Protein AF-A0A2D6L9R8-F1 (afdb_monomer_lite)

Radius of gyration: 16.54 Å; chains: 1; bounding box: 40×18×45 Å

Foldseek 3Di:
DCVVPPVLVVLVCVLVVLVVVLVVLLVVLVVVLPDPVDDPVVNVVSVVVNVVSVVVNVVSVVVSVVVVVD

Secondary structure (DSSP, 8-state):
--HHHHHHHHHHHHHHHHHHHHHHHHHHHHHHHH-TTS-HHHHHHHHHHHHHHHHHHHHHHHHHHHHHH-

Structure (mmCIF, N/CA/C/O backbone):
data_AF-A0A2D6L9R8-F1
#
_entry.id   AF-A0A2D6L9R8-F1
#
loop_
_atom_site.group_PDB
_atom_site.id
_atom_site.type_symbol
_atom_site.label_atom_id
_atom_site.label_alt_id
_atom_site.label_comp_id
_atom_site.label_asym_id
_atom_site.label_entity_id
_atom_site.label_seq_id
_atom_site.pdbx_PDB_ins_code
_atom_site.Cartn_x
_atom_site.Cartn_y
_atom_site.Cartn_z
_atom_site.occupancy
_atom_site.B_iso_or_equiv
_atom_site.auth_seq_id
_atom_site.auth_comp_id
_atom_site.auth_asym_id
_atom_site.auth_atom_id
_atom_site.pdbx_PDB_model_num
ATOM 1 N N . MET A 1 1 ? 21.359 -13.346 -23.945 1.00 45.62 1 MET A N 1
ATOM 2 C CA . MET A 1 1 ? 20.725 -12.100 -23.466 1.00 45.62 1 MET A CA 1
ATOM 3 C C . MET A 1 1 ? 19.506 -12.481 -22.626 1.00 45.62 1 MET A C 1
ATOM 5 O O . MET A 1 1 ? 18.397 -12.507 -23.133 1.00 45.62 1 MET A O 1
ATOM 9 N N . ILE A 1 2 ? 19.740 -12.929 -21.388 1.00 55.06 2 ILE A N 1
ATOM 10 C CA . ILE A 1 2 ? 18.729 -13.527 -20.483 1.00 55.06 2 ILE A CA 1
ATOM 11 C C . ILE A 1 2 ? 18.447 -12.596 -19.277 1.00 55.06 2 ILE A C 1
ATOM 13 O O . ILE A 1 2 ? 17.451 -12.758 -18.579 1.00 55.06 2 ILE A O 1
ATOM 17 N N . GLU A 1 3 ? 19.258 -11.552 -19.079 1.00 54.16 3 GLU A N 1
ATOM 18 C CA . GLU A 1 3 ? 19.208 -10.681 -17.893 1.00 54.16 3 GLU A CA 1
ATOM 19 C C . GLU A 1 3 ? 18.022 -9.706 -17.853 1.00 54.16 3 GLU A C 1
ATOM 21 O O . GLU A 1 3 ? 17.594 -9.313 -16.773 1.00 54.16 3 GLU A O 1
ATOM 26 N N . ILE A 1 4 ? 17.418 -9.374 -19.001 1.00 58.38 4 ILE A N 1
ATOM 27 C CA . ILE A 1 4 ? 16.224 -8.509 -19.050 1.00 58.38 4 ILE A CA 1
ATOM 28 C C . ILE A 1 4 ? 14.991 -9.218 -18.443 1.00 58.38 4 ILE A C 1
ATOM 30 O O . ILE A 1 4 ? 14.047 -8.560 -18.015 1.00 58.38 4 ILE A O 1
ATOM 34 N N . SER A 1 5 ? 14.980 -10.557 -18.357 1.00 61.25 5 SER A N 1
ATOM 35 C CA . SER A 1 5 ? 13.789 -11.311 -17.939 1.00 61.25 5 SER A CA 1
ATOM 36 C C . SER A 1 5 ? 13.719 -11.566 -16.426 1.00 61.25 5 SER A C 1
ATOM 38 O O . SER A 1 5 ? 12.662 -11.384 -15.825 1.00 61.25 5 SER A O 1
ATOM 40 N N . SER A 1 6 ? 14.828 -11.927 -15.771 1.00 66.94 6 SER A N 1
ATOM 41 C CA . SER A 1 6 ? 14.825 -12.308 -14.347 1.00 66.94 6 SER A CA 1
ATOM 42 C C . SER A 1 6 ? 14.523 -11.139 -13.405 1.00 66.94 6 SER A C 1
ATOM 44 O O . SER A 1 6 ? 13.699 -11.281 -12.500 1.00 66.94 6 SER A O 1
ATOM 46 N N . SER A 1 7 ? 15.129 -9.972 -13.636 1.00 74.81 7 SER A N 1
ATOM 47 C CA . SER A 1 7 ? 14.915 -8.779 -12.805 1.00 74.81 7 SER A CA 1
ATOM 48 C C . SER A 1 7 ? 13.485 -8.258 -12.915 1.00 74.81 7 SER A C 1
ATOM 50 O O . SER A 1 7 ? 12.866 -7.935 -11.902 1.00 74.81 7 SER A O 1
ATOM 52 N N . PHE A 1 8 ? 12.922 -8.253 -14.126 1.00 79.06 8 PHE A N 1
ATOM 53 C CA . PHE A 1 8 ? 11.554 -7.797 -14.366 1.00 79.06 8 PHE A CA 1
ATOM 54 C C . PHE A 1 8 ? 10.527 -8.734 -13.720 1.00 79.06 8 PHE A C 1
ATOM 56 O O . PHE A 1 8 ? 9.600 -8.281 -13.047 1.00 79.06 8 PHE A O 1
ATOM 63 N N . ILE A 1 9 ? 10.723 -10.051 -13.852 1.00 80.94 9 ILE A N 1
ATOM 64 C CA . ILE A 1 9 ? 9.874 -11.060 -13.206 1.00 80.94 9 ILE A CA 1
ATOM 65 C C . ILE A 1 9 ? 9.969 -10.940 -11.682 1.00 80.94 9 ILE A C 1
ATOM 67 O O . ILE A 1 9 ? 8.936 -10.930 -11.020 1.00 80.94 9 ILE A O 1
ATOM 71 N N . SER A 1 10 ? 11.175 -10.785 -11.125 1.00 81.81 10 SER A N 1
ATOM 72 C CA . SER A 1 10 ? 11.379 -10.634 -9.679 1.00 81.81 10 SER A CA 1
ATOM 73 C C . SER A 1 10 ? 10.709 -9.372 -9.123 1.00 81.81 10 SER A C 1
ATOM 75 O O . SER A 1 10 ? 10.044 -9.439 -8.090 1.00 81.81 10 SER A O 1
ATOM 77 N N . LEU A 1 11 ? 10.840 -8.231 -9.808 1.00 85.38 11 LEU A N 1
ATOM 78 C CA . LEU A 1 11 ? 10.182 -6.972 -9.435 1.00 85.38 11 LEU A CA 1
ATOM 79 C C . LEU A 1 11 ? 8.659 -7.091 -9.487 1.00 85.38 11 LEU A C 1
ATOM 81 O O . LEU A 1 11 ? 7.968 -6.658 -8.566 1.00 85.38 11 LEU A O 1
ATOM 85 N N . THR A 1 12 ? 8.139 -7.727 -10.536 1.00 84.81 12 THR A N 1
ATOM 86 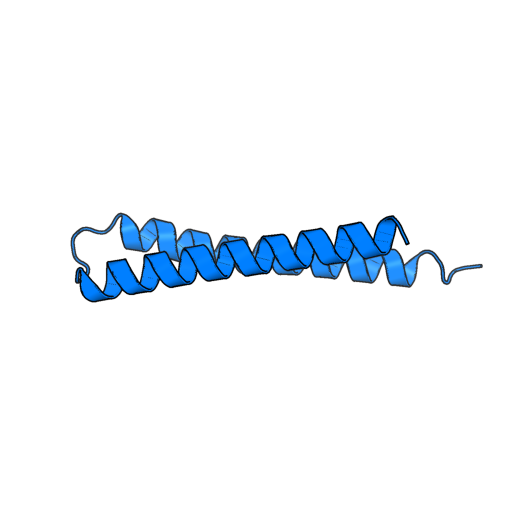C CA . THR A 1 12 ? 6.696 -7.917 -10.717 1.00 84.81 12 THR A CA 1
ATOM 87 C C . THR A 1 12 ? 6.130 -8.858 -9.656 1.00 84.81 12 THR A C 1
ATOM 89 O O . 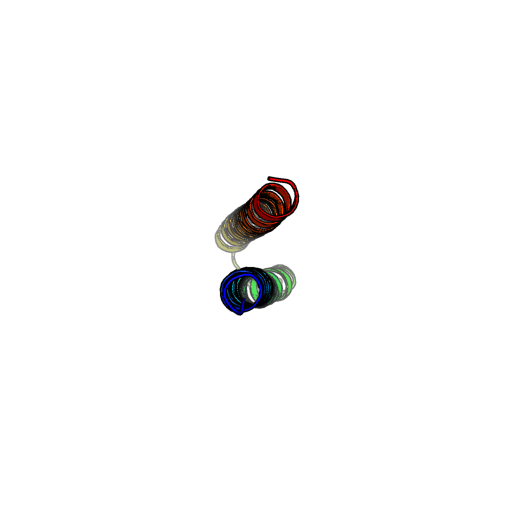THR A 1 12 ? 5.130 -8.529 -9.020 1.00 84.81 12 THR A O 1
ATOM 92 N N . LEU A 1 13 ? 6.788 -9.996 -9.396 1.00 85.00 13 LEU A N 1
ATOM 93 C CA . LEU A 1 13 ? 6.381 -10.920 -8.333 1.00 85.00 13 LEU A CA 1
ATOM 94 C C . LEU A 1 13 ? 6.441 -10.256 -6.954 1.00 85.00 13 LEU A C 1
ATOM 96 O O . LEU A 1 13 ? 5.536 -10.454 -6.147 1.00 85.00 13 LEU A O 1
ATOM 100 N N . GLY A 1 14 ? 7.481 -9.459 -6.689 1.00 85.94 14 GLY A N 1
ATOM 101 C CA . GLY A 1 14 ? 7.631 -8.725 -5.433 1.00 85.94 14 GLY A CA 1
ATOM 102 C C . GLY A 1 14 ? 6.518 -7.696 -5.224 1.00 85.94 14 GLY A C 1
ATOM 103 O O . GLY A 1 14 ? 5.928 -7.629 -4.144 1.00 85.94 14 GLY A O 1
ATOM 104 N N . MET A 1 15 ? 6.172 -6.944 -6.271 1.00 88.69 15 MET A N 1
ATOM 105 C CA . MET A 1 15 ? 5.075 -5.975 -6.248 1.00 88.69 15 MET A CA 1
ATOM 106 C C . MET A 1 15 ? 3.727 -6.667 -6.009 1.00 88.69 15 MET A C 1
ATOM 108 O O . MET A 1 15 ? 3.019 -6.313 -5.065 1.00 88.69 15 MET A O 1
ATOM 112 N N . VAL A 1 16 ? 3.409 -7.714 -6.777 1.00 88.31 16 VAL A N 1
ATOM 113 C CA . VAL A 1 16 ? 2.164 -8.489 -6.624 1.00 88.31 16 VAL A CA 1
ATOM 114 C C . VAL A 1 16 ? 2.073 -9.141 -5.241 1.00 88.31 16 VAL A C 1
ATOM 116 O O . VAL A 1 16 ? 1.034 -9.053 -4.585 1.00 88.31 16 VAL A O 1
ATOM 119 N N . GLY A 1 17 ? 3.161 -9.745 -4.756 1.00 88.38 17 GLY A N 1
ATOM 120 C CA . GLY A 1 17 ? 3.219 -10.344 -3.423 1.00 88.38 17 GLY A CA 1
ATOM 121 C C . GLY A 1 17 ? 2.963 -9.321 -2.315 1.00 88.38 17 GLY A C 1
ATOM 122 O O . GLY A 1 17 ? 2.175 -9.576 -1.404 1.00 88.38 17 GLY A O 1
ATOM 123 N N . THR A 1 18 ? 3.548 -8.129 -2.430 1.00 90.19 18 THR A N 1
ATOM 124 C CA . THR A 1 18 ? 3.338 -7.039 -1.465 1.00 90.19 18 THR A CA 1
ATOM 125 C C . THR A 1 18 ? 1.891 -6.545 -1.478 1.00 90.19 18 THR A C 1
ATOM 127 O O . THR A 1 18 ? 1.299 -6.345 -0.416 1.00 90.19 18 THR A O 1
ATOM 130 N N . VAL A 1 19 ? 1.281 -6.421 -2.661 1.00 89.62 19 VAL A N 1
ATOM 131 C CA . VAL A 1 19 ? -0.138 -6.058 -2.803 1.00 89.62 19 VAL A CA 1
ATOM 132 C C . VAL A 1 19 ? -1.044 -7.110 -2.158 1.00 89.62 19 VAL A C 1
ATOM 134 O O . VAL A 1 19 ? -1.994 -6.747 -1.467 1.00 89.62 19 VAL A O 1
ATOM 137 N N . PHE A 1 20 ? -0.749 -8.405 -2.309 1.00 88.50 20 PHE A N 1
ATOM 138 C CA . PHE A 1 20 ? -1.519 -9.466 -1.652 1.00 88.50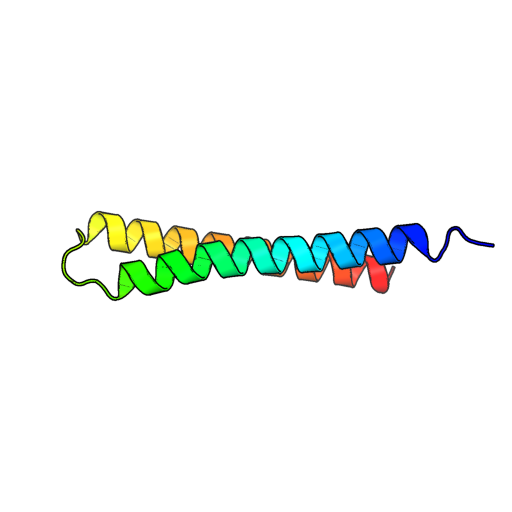 20 PHE A CA 1
ATOM 139 C C . PHE A 1 20 ? -1.384 -9.463 -0.131 1.00 88.50 20 PHE A C 1
ATOM 141 O O . PHE A 1 20 ? -2.395 -9.610 0.558 1.00 88.50 20 PHE A O 1
ATOM 148 N 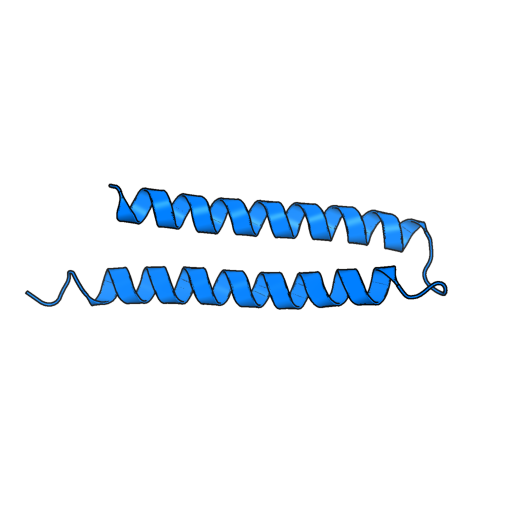N . ILE A 1 21 ? -0.178 -9.256 0.404 1.00 89.06 21 ILE A N 1
ATOM 149 C CA . ILE A 1 21 ? 0.035 -9.142 1.855 1.00 89.06 21 ILE A CA 1
ATOM 150 C C . ILE A 1 21 ? -0.748 -7.948 2.405 1.00 89.06 21 ILE A C 1
ATOM 152 O O . ILE A 1 21 ? -1.470 -8.081 3.395 1.00 89.06 21 ILE A O 1
ATOM 156 N N . ALA A 1 22 ? -0.668 -6.800 1.732 1.00 88.75 22 ALA A N 1
ATOM 157 C CA . ALA A 1 22 ? -1.417 -5.622 2.131 1.00 88.75 22 ALA A CA 1
ATOM 158 C C . ALA A 1 22 ? -2.929 -5.856 2.047 1.00 88.75 22 ALA A C 1
ATOM 160 O O . ALA A 1 22 ? -3.644 -5.562 2.998 1.00 88.75 22 ALA A O 1
ATOM 161 N N . TYR A 1 23 ? -3.430 -6.459 0.966 1.00 87.06 23 TYR A N 1
ATOM 162 C CA . TYR A 1 23 ? -4.847 -6.799 0.845 1.00 87.06 23 TYR A CA 1
ATOM 163 C C . TYR A 1 23 ? -5.316 -7.725 1.975 1.00 87.06 23 TYR A C 1
ATOM 165 O O . TYR A 1 23 ? -6.379 -7.499 2.555 1.00 87.06 23 TYR A O 1
ATOM 173 N N . ALA A 1 24 ? -4.521 -8.738 2.332 1.00 87.06 24 ALA A N 1
ATOM 174 C CA . ALA A 1 24 ? -4.831 -9.635 3.440 1.00 87.06 24 ALA A CA 1
ATOM 175 C C . ALA A 1 24 ? -4.914 -8.883 4.779 1.00 87.06 24 ALA A C 1
ATOM 177 O O . ALA A 1 24 ? -5.886 -9.067 5.515 1.00 87.06 24 ALA A O 1
ATOM 178 N N . ALA A 1 25 ? -3.957 -7.993 5.063 1.00 86.31 25 ALA A N 1
ATOM 179 C CA . ALA A 1 25 ? -3.969 -7.152 6.261 1.00 86.31 25 ALA A CA 1
ATOM 180 C C . ALA A 1 25 ? -5.184 -6.203 6.284 1.00 86.31 25 ALA A C 1
ATOM 182 O O . ALA A 1 25 ? -5.934 -6.155 7.260 1.00 86.31 25 ALA A O 1
ATOM 183 N N . LEU A 1 26 ? -5.463 -5.523 5.168 1.00 84.81 26 LEU A N 1
ATOM 184 C CA . LEU A 1 26 ? -6.604 -4.615 5.040 1.00 84.81 26 LEU A CA 1
ATOM 185 C C . LEU A 1 26 ? -7.959 -5.315 5.154 1.00 84.81 26 LEU A C 1
ATOM 187 O O . LEU A 1 26 ? -8.900 -4.744 5.709 1.00 84.81 26 LEU A O 1
ATOM 191 N N . ARG A 1 27 ? -8.07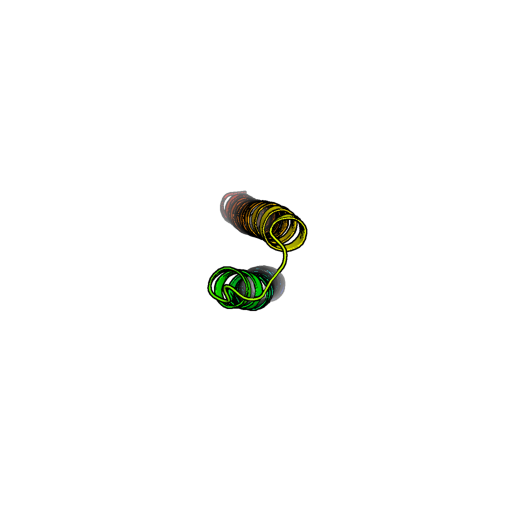5 -6.554 4.669 1.00 85.50 27 ARG A N 1
ATOM 192 C CA . ARG A 1 27 ? -9.295 -7.356 4.814 1.00 85.50 27 ARG A CA 1
ATOM 193 C C . ARG A 1 27 ? -9.616 -7.629 6.283 1.00 85.50 27 ARG A C 1
ATOM 195 O O . ARG A 1 27 ? -10.790 -7.618 6.655 1.00 85.50 27 ARG A O 1
ATOM 202 N N . VAL A 1 28 ? -8.596 -7.856 7.113 1.00 82.19 28 VAL A N 1
ATOM 203 C CA . VAL A 1 28 ? -8.773 -8.027 8.561 1.00 82.19 28 VAL A CA 1
ATOM 204 C C . VAL A 1 28 ? -9.260 -6.722 9.184 1.00 82.19 28 VAL A C 1
ATOM 206 O O . VAL A 1 28 ? -10.273 -6.746 9.877 1.00 82.19 28 VAL A O 1
ATOM 209 N N . HIS A 1 29 ? -8.642 -5.582 8.857 1.00 81.19 29 HIS A N 1
ATOM 210 C CA . HIS A 1 29 ? -9.091 -4.274 9.353 1.00 81.19 29 HIS A CA 1
ATOM 211 C C . HIS A 1 29 ? -10.552 -3.982 8.983 1.00 81.19 29 HIS A C 1
ATOM 213 O O . HIS A 1 29 ? -11.333 -3.573 9.838 1.00 81.19 29 HIS A O 1
ATOM 219 N N . HIS A 1 30 ? -10.962 -4.267 7.743 1.00 76.94 30 HIS A N 1
ATOM 220 C CA . HIS A 1 30 ? -12.347 -4.066 7.313 1.00 76.94 30 HIS A CA 1
ATOM 221 C C . HIS A 1 30 ? -13.340 -4.973 8.057 1.00 76.94 30 HIS A C 1
ATOM 223 O O . HIS A 1 30 ? -14.418 -4.521 8.437 1.00 76.94 30 HIS A O 1
ATOM 229 N N . ARG A 1 31 ? -12.976 -6.238 8.308 1.00 80.81 31 ARG A N 1
ATOM 230 C CA . ARG A 1 31 ? -13.818 -7.173 9.069 1.00 80.81 31 ARG A CA 1
ATOM 231 C C . ARG A 1 31 ? -13.978 -6.739 10.527 1.00 80.81 31 ARG A C 1
ATOM 233 O O . ARG A 1 31 ? -15.094 -6.738 11.035 1.00 80.81 31 ARG A O 1
ATOM 240 N N . VAL A 1 32 ? -12.880 -6.340 11.164 1.00 79.69 32 VAL A N 1
ATOM 241 C CA . VAL A 1 32 ? -12.841 -5.865 12.557 1.00 79.69 32 VAL A CA 1
ATOM 242 C C . VAL A 1 32 ? -13.630 -4.560 12.713 1.00 79.69 32 VAL A C 1
ATOM 244 O O . VAL A 1 32 ? -14.361 -4.401 13.682 1.00 79.69 32 VAL A O 1
ATOM 247 N N . LEU A 1 33 ? -13.562 -3.652 11.732 1.00 71.12 33 LEU A N 1
ATOM 248 C CA . LEU A 1 33 ? -14.334 -2.402 11.739 1.00 71.12 33 LEU A CA 1
ATOM 249 C C . LEU A 1 33 ? -15.859 -2.609 11.682 1.00 71.12 33 LEU A C 1
ATOM 251 O O . LEU A 1 33 ? -16.597 -1.725 12.109 1.00 71.12 33 LEU A O 1
ATOM 255 N N . GLY A 1 34 ? -16.340 -3.741 11.153 1.00 71.88 34 GLY A N 1
ATOM 256 C CA . GLY A 1 34 ? -17.767 -4.089 11.123 1.00 71.88 34 GLY A CA 1
ATOM 257 C C . GLY A 1 34 ? -18.291 -4.710 12.425 1.00 71.88 34 GLY A C 1
ATOM 258 O O . GLY A 1 34 ? -19.504 -4.743 12.655 1.00 71.88 34 GLY A O 1
ATOM 259 N N . GLU A 1 35 ? -17.400 -5.187 13.297 1.00 77.56 35 GLU A N 1
ATOM 260 C CA . GLU A 1 35 ? -17.761 -5.787 14.580 1.00 77.56 35 GLU A CA 1
ATOM 261 C C . GLU A 1 35 ? -18.000 -4.705 15.644 1.00 77.56 35 GLU A C 1
ATOM 263 O O . GLU A 1 35 ? -17.080 -4.149 16.236 1.00 77.56 35 GLU A O 1
ATOM 268 N N . HIS A 1 36 ? -19.274 -4.456 15.959 1.00 68.56 36 HIS A N 1
ATOM 269 C CA . HIS A 1 36 ? -19.717 -3.466 16.956 1.00 68.56 36 HIS A CA 1
ATOM 270 C C . HIS A 1 36 ? -19.345 -3.801 18.418 1.00 68.56 36 HIS A C 1
ATOM 272 O O . HIS A 1 36 ? -19.733 -3.078 19.332 1.00 68.56 36 HIS A O 1
ATOM 278 N N . LYS A 1 37 ? -18.625 -4.904 18.669 1.00 77.00 37 LYS A N 1
ATOM 279 C CA . LYS A 1 37 ? -18.175 -5.304 20.015 1.00 77.00 37 LYS A CA 1
ATOM 280 C C . LYS A 1 37 ? -16.789 -4.767 20.386 1.00 77.00 37 LYS A C 1
ATOM 282 O O . LYS A 1 37 ? -16.326 -5.031 21.492 1.00 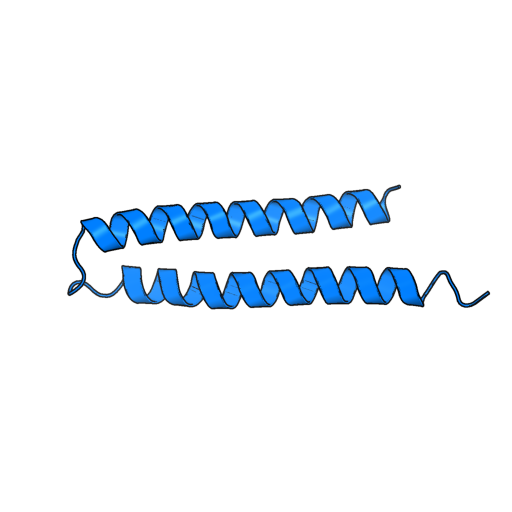77.00 37 LYS A O 1
ATOM 287 N N . ILE A 1 38 ? -16.117 -4.065 19.477 1.00 76.38 38 ILE A N 1
ATOM 288 C CA . ILE A 1 38 ? -14.735 -3.614 19.658 1.00 76.38 38 ILE A CA 1
ATOM 289 C C . ILE A 1 38 ? -14.705 -2.149 20.108 1.00 76.38 38 ILE A C 1
ATOM 291 O O . ILE A 1 38 ? -15.466 -1.322 19.614 1.00 76.38 38 ILE A O 1
ATOM 295 N N . ASP A 1 39 ? -13.818 -1.848 21.059 1.00 80.88 39 ASP A N 1
ATOM 296 C CA . ASP A 1 39 ? -13.608 -0.514 21.633 1.00 80.88 39 ASP A CA 1
ATOM 297 C C . ASP A 1 39 ? -13.312 0.533 20.538 1.00 80.88 39 ASP A C 1
ATOM 299 O O . ASP A 1 39 ? -12.494 0.306 19.639 1.00 80.88 39 ASP A O 1
ATOM 303 N N . GLU A 1 40 ? -13.941 1.709 20.632 1.00 81.19 40 GLU A N 1
ATOM 304 C CA . GLU A 1 40 ? -13.727 2.839 19.722 1.00 81.19 40 GLU A CA 1
ATOM 305 C C . GLU A 1 40 ? -12.252 3.230 19.586 1.00 81.19 40 GLU A C 1
ATOM 307 O O . GLU A 1 40 ? -11.815 3.642 18.506 1.00 81.19 40 GLU A O 1
ATOM 312 N N . LYS A 1 41 ? -11.456 3.075 20.653 1.00 84.06 41 LYS A N 1
ATOM 313 C CA . LYS A 1 41 ? -10.015 3.339 20.606 1.00 84.06 41 LYS A CA 1
ATOM 314 C C . LYS A 1 41 ? -9.306 2.390 19.637 1.00 84.06 41 LYS A C 1
ATOM 316 O O . LYS A 1 41 ? -8.458 2.832 18.864 1.00 84.06 41 LYS A O 1
ATOM 321 N N . VAL A 1 42 ? -9.684 1.112 19.639 1.00 82.75 42 VAL A N 1
ATOM 322 C CA . VAL A 1 42 ? -9.136 0.092 18.732 1.00 82.75 42 VAL A CA 1
ATOM 323 C C . VAL A 1 42 ? -9.621 0.336 17.304 1.00 82.75 42 VAL A C 1
ATOM 325 O O . VAL A 1 42 ? -8.819 0.276 16.375 1.00 82.75 42 VAL A O 1
ATOM 328 N N . LEU A 1 43 ? -10.893 0.708 17.117 1.00 82.19 43 LEU A N 1
ATOM 329 C CA . LEU A 1 43 ? -11.442 1.057 15.799 1.00 82.19 43 LEU A CA 1
ATOM 330 C C . LEU A 1 43 ? -10.723 2.266 15.172 1.00 82.19 43 LEU A C 1
ATOM 332 O O . LEU A 1 43 ? -10.433 2.259 13.974 1.00 82.19 43 LEU A O 1
ATOM 336 N N . LYS A 1 44 ? -10.385 3.293 15.967 1.00 84.44 44 LYS A N 1
ATOM 337 C CA . LYS A 1 44 ? -9.584 4.439 15.501 1.00 84.44 44 LYS A CA 1
ATOM 338 C C . LYS A 1 44 ? -8.183 4.022 15.060 1.00 84.44 44 LYS A C 1
ATOM 340 O O . LYS A 1 44 ? -7.764 4.419 13.975 1.00 84.44 44 LYS A O 1
ATOM 345 N N . THR A 1 45 ? -7.484 3.219 15.862 1.00 85.50 45 THR A N 1
ATOM 346 C CA . THR A 1 45 ? -6.147 2.715 15.508 1.00 85.50 45 THR A CA 1
ATOM 347 C C . THR A 1 45 ? -6.196 1.879 14.230 1.00 85.50 45 THR A C 1
ATOM 349 O O . THR A 1 45 ? -5.421 2.128 13.313 1.00 85.50 45 THR A O 1
ATOM 352 N N . MET A 1 46 ? -7.181 0.985 14.106 1.00 84.69 46 MET A N 1
ATOM 353 C CA . MET A 1 46 ? -7.387 0.145 12.920 1.00 84.69 46 MET A CA 1
ATOM 354 C C . MET A 1 46 ? -7.627 0.967 11.644 1.00 84.69 46 MET A C 1
ATOM 356 O O . MET A 1 46 ? -7.109 0.620 10.586 1.00 84.69 46 MET A O 1
ATOM 360 N N . ARG A 1 47 ? -8.364 2.089 11.715 1.00 82.88 47 ARG A N 1
ATOM 361 C CA . ARG A 1 47 ? -8.522 2.998 10.561 1.00 82.88 47 ARG A CA 1
ATOM 362 C C . ARG A 1 47 ? -7.203 3.639 10.143 1.00 82.88 47 ARG A C 1
ATOM 364 O O . ARG A 1 47 ? -6.943 3.752 8.949 1.00 82.88 47 ARG A O 1
ATOM 371 N N . ILE A 1 48 ? -6.392 4.074 11.108 1.00 86.00 48 ILE A N 1
ATOM 372 C CA . ILE A 1 48 ? -5.084 4.677 10.826 1.00 86.00 48 ILE A CA 1
ATOM 373 C C . ILE A 1 48 ? -4.171 3.636 10.175 1.00 86.00 48 ILE A C 1
ATOM 375 O O . ILE A 1 48 ? -3.589 3.916 9.132 1.00 86.00 48 ILE A O 1
ATOM 379 N N . GLU A 1 49 ? -4.112 2.423 10.724 1.00 85.44 49 GLU A N 1
ATOM 380 C CA . GLU A 1 49 ? -3.337 1.317 10.152 1.00 85.44 49 GLU A CA 1
ATOM 381 C C . GLU A 1 49 ? -3.793 0.965 8.733 1.00 85.44 49 GLU A C 1
ATOM 383 O O . GLU A 1 49 ? -2.962 0.785 7.847 1.00 85.44 49 GLU A O 1
ATOM 388 N N . GLN A 1 50 ? -5.102 0.962 8.470 1.00 85.12 50 GLN A N 1
ATOM 389 C CA . GLN A 1 50 ? -5.639 0.725 7.131 1.00 85.12 50 GLN A CA 1
ATOM 390 C C . GLN A 1 50 ? -5.218 1.813 6.125 1.00 85.12 50 GLN A C 1
ATOM 392 O O . GLN A 1 50 ? -4.904 1.497 4.975 1.00 85.12 50 GLN A O 1
ATOM 397 N N . ILE A 1 51 ? -5.187 3.085 6.541 1.00 86.62 51 ILE A N 1
ATOM 398 C CA . ILE A 1 51 ? -4.720 4.205 5.705 1.00 86.62 51 ILE A CA 1
ATOM 399 C C . ILE A 1 51 ? -3.214 4.093 5.452 1.00 86.62 51 ILE A C 1
ATOM 401 O O . ILE A 1 51 ? -2.777 4.247 4.313 1.00 86.62 51 ILE A O 1
ATOM 405 N N . VAL A 1 52 ? -2.425 3.783 6.486 1.00 88.00 52 VAL A N 1
ATOM 406 C CA . VAL A 1 52 ? -0.974 3.567 6.365 1.00 88.00 52 VAL A CA 1
ATOM 407 C C . VAL A 1 52 ? -0.680 2.383 5.438 1.00 88.00 52 VAL A C 1
ATOM 409 O O . VAL A 1 52 ? 0.196 2.481 4.583 1.00 88.00 52 VAL A O 1
ATOM 412 N N . GLY A 1 53 ? -1.455 1.300 5.533 1.00 86.19 53 GLY A N 1
ATOM 413 C CA . GLY A 1 53 ? -1.355 0.147 4.640 1.00 86.19 53 GLY A CA 1
ATOM 414 C C . GLY A 1 53 ? -1.637 0.508 3.179 1.00 86.19 53 GLY A C 1
ATOM 415 O O . GLY A 1 53 ? -0.844 0.170 2.302 1.00 86.19 53 GLY A O 1
ATOM 416 N N . TRP A 1 54 ? -2.712 1.257 2.906 1.00 85.12 54 TRP A N 1
ATOM 417 C CA . TRP A 1 54 ? -3.000 1.759 1.555 1.00 85.12 54 TRP A CA 1
ATOM 418 C C . TRP A 1 54 ? -1.914 2.702 1.023 1.00 85.12 54 TRP A C 1
ATOM 420 O O . TRP A 1 54 ? -1.559 2.612 -0.152 1.00 85.12 54 TRP A O 1
ATOM 430 N N . ALA A 1 55 ? -1.366 3.574 1.873 1.00 88.44 55 ALA A N 1
ATOM 431 C CA . ALA A 1 55 ? -0.265 4.462 1.507 1.00 88.44 55 ALA A CA 1
ATOM 432 C C . ALA A 1 55 ? 1.021 3.681 1.177 1.00 88.44 55 ALA A C 1
ATOM 434 O O . ALA A 1 55 ? 1.725 4.012 0.225 1.00 88.44 55 ALA A O 1
ATOM 435 N N . GLY A 1 56 ? 1.310 2.603 1.911 1.00 87.06 56 GLY A N 1
ATOM 436 C CA . GLY A 1 56 ? 2.422 1.705 1.595 1.00 87.06 56 GLY A CA 1
ATOM 437 C C . GLY A 1 56 ? 2.239 1.009 0.244 1.00 87.06 56 GLY A C 1
ATOM 438 O O . GLY A 1 56 ? 3.161 0.980 -0.570 1.00 87.06 56 GLY A O 1
ATOM 439 N N . VAL A 1 57 ? 1.031 0.510 -0.040 1.00 89.56 57 VAL A N 1
ATOM 440 C CA . VAL A 1 57 ? 0.709 -0.112 -1.336 1.00 89.56 57 VAL A CA 1
ATOM 441 C C . VAL A 1 57 ? 0.886 0.871 -2.487 1.00 89.56 57 VAL A C 1
ATOM 443 O O . VAL A 1 57 ? 1.513 0.521 -3.485 1.00 89.56 57 VAL A O 1
ATOM 446 N N . SER A 1 58 ? 0.373 2.098 -2.364 1.00 87.69 58 SER A N 1
ATOM 447 C CA . SER A 1 58 ? 0.499 3.093 -3.434 1.00 87.69 58 SER A CA 1
ATOM 448 C C . SER A 1 58 ? 1.960 3.452 -3.712 1.00 87.69 58 SER A C 1
ATOM 450 O O . SER A 1 58 ? 2.335 3.607 -4.873 1.00 87.69 58 SER A O 1
ATOM 452 N N . MET A 1 59 ? 2.805 3.493 -2.679 1.00 87.62 59 MET A N 1
ATOM 453 C CA . MET A 1 59 ? 4.239 3.742 -2.815 1.00 87.62 59 MET A CA 1
ATOM 454 C C . MET A 1 59 ? 4.971 2.593 -3.525 1.00 87.62 59 MET A C 1
ATOM 456 O O . MET A 1 59 ? 5.796 2.845 -4.401 1.00 87.62 59 MET A O 1
ATOM 460 N N . VAL A 1 60 ? 4.632 1.336 -3.217 1.00 88.62 60 VAL A N 1
ATOM 461 C CA . VAL A 1 60 ? 5.179 0.156 -3.916 1.00 88.62 60 VAL A CA 1
ATOM 462 C C . VAL A 1 60 ? 4.764 0.151 -5.387 1.00 88.62 60 VAL A C 1
ATOM 464 O O . VAL A 1 60 ? 5.595 -0.079 -6.266 1.00 88.62 60 VAL A O 1
ATOM 467 N N . VAL A 1 61 ? 3.494 0.456 -5.669 1.00 87.06 61 VAL A N 1
ATOM 468 C CA . VAL A 1 61 ? 2.970 0.561 -7.040 1.00 87.06 61 VAL A CA 1
ATOM 469 C C . VAL A 1 61 ? 3.682 1.680 -7.807 1.00 87.06 61 VAL A C 1
ATOM 471 O O . VAL A 1 61 ? 4.107 1.465 -8.941 1.00 87.06 61 VAL A O 1
ATOM 474 N N . ALA A 1 62 ? 3.859 2.853 -7.193 1.00 86.69 62 ALA A N 1
ATOM 475 C CA . ALA A 1 62 ? 4.560 3.980 -7.802 1.00 86.69 62 ALA A CA 1
ATOM 476 C C . ALA A 1 62 ? 6.041 3.666 -8.067 1.00 86.69 62 ALA A C 1
ATOM 478 O O . ALA A 1 62 ? 6.543 3.973 -9.144 1.00 86.69 62 ALA A O 1
ATOM 479 N N . GLY A 1 63 ? 6.728 3.006 -7.129 1.00 85.06 63 GLY A N 1
ATOM 480 C CA . GLY A 1 63 ? 8.114 2.569 -7.311 1.00 85.06 63 GLY A CA 1
ATOM 481 C C . GLY A 1 63 ? 8.267 1.581 -8.469 1.00 85.06 63 GLY A C 1
ATOM 482 O O . GLY A 1 63 ? 9.173 1.723 -9.291 1.00 85.06 63 GLY A O 1
ATOM 483 N N . TYR A 1 64 ? 7.342 0.628 -8.593 1.00 83.00 64 TYR A N 1
ATOM 484 C CA . TYR A 1 64 ? 7.315 -0.291 -9.731 1.00 83.00 64 TYR A CA 1
ATOM 485 C C . TYR A 1 64 ? 7.052 0.443 -11.054 1.00 83.00 64 TYR A C 1
ATOM 487 O O . TYR A 1 64 ? 7.742 0.187 -12.036 1.00 83.00 64 TYR A O 1
ATOM 495 N N . ALA A 1 65 ? 6.126 1.410 -11.077 1.00 82.06 65 ALA A N 1
ATOM 496 C CA . ALA A 1 65 ? 5.871 2.229 -12.262 1.00 82.06 65 ALA A CA 1
ATOM 497 C C . ALA A 1 65 ? 7.121 3.018 -12.690 1.00 82.06 65 ALA A C 1
ATOM 499 O O . ALA A 1 65 ? 7.502 2.964 -13.855 1.00 82.06 65 ALA A O 1
ATOM 500 N N . ILE A 1 66 ? 7.808 3.677 -11.750 1.00 85.81 66 ILE A N 1
ATOM 501 C CA . ILE A 1 66 ? 9.081 4.371 -12.011 1.00 85.81 66 ILE A CA 1
ATOM 502 C C . ILE A 1 66 ? 10.123 3.404 -12.585 1.00 85.81 66 ILE A C 1
ATOM 504 O O . ILE A 1 66 ? 10.816 3.755 -13.531 1.00 85.81 66 ILE A O 1
ATOM 508 N N . THR A 1 67 ? 10.199 2.180 -12.059 1.00 81.00 67 THR A N 1
ATOM 509 C CA . THR A 1 67 ? 11.151 1.158 -12.528 1.00 81.00 67 THR A CA 1
ATOM 510 C C . THR A 1 67 ? 10.859 0.672 -13.952 1.00 81.00 67 THR A C 1
ATOM 512 O O . THR A 1 67 ? 11.777 0.257 -14.644 1.00 81.00 67 THR A O 1
ATOM 515 N N . ILE A 1 68 ? 9.598 0.699 -14.399 1.00 79.50 68 ILE A N 1
ATOM 516 C CA . ILE A 1 68 ? 9.226 0.343 -15.779 1.00 79.50 68 ILE A CA 1
ATOM 517 C C . ILE A 1 68 ? 9.494 1.486 -16.762 1.00 79.50 68 ILE A C 1
ATOM 519 O O . ILE A 1 68 ? 9.843 1.229 -17.912 1.00 79.50 68 ILE A O 1
ATOM 523 N N . PHE A 1 69 ? 9.241 2.729 -16.348 1.00 75.62 69 PHE A N 1
ATOM 524 C CA . PHE A 1 69 ? 9.382 3.902 -17.215 1.00 75.62 69 PHE A CA 1
ATOM 525 C C . PHE A 1 69 ? 10.820 4.438 -17.301 1.00 75.62 69 PHE A C 1
ATOM 527 O O . PHE A 1 69 ? 11.106 5.204 -18.223 1.00 75.62 69 PHE A O 1
ATOM 534 N N . SER A 1 70 ? 11.688 4.076 -16.351 1.00 64.12 70 SER A N 1
ATOM 535 C CA . SER A 1 70 ? 13.123 4.393 -16.346 1.00 64.12 70 SER A CA 1
ATOM 536 C C . SER A 1 70 ? 13.948 3.348 -17.083 1.00 64.12 70 SER A C 1
ATOM 538 O O . SER A 1 70 ? 15.030 3.761 -17.556 1.00 64.12 70 SER A O 1
#

pLDDT: mean 81.07, std 9.18, range [45.62, 90.19]

Sequence (70 aa):
MIEISSSFISLTLGMVGTVFIAYAALRVHHRVLGEHKIDEKVLKTMRIEQIVGWAGVSMVVAGYAITIFS